Protein AF-A0A562QV12-F1 (afdb_monomer)

Foldseek 3Di:
DQALPDDQFDPPNPDDKDWDADPVVRDTLDITRAFPFPDWDAAPVRQKIWTADLEDVSGNFGIWMAGSNGHTWDTDDCPPPASRDDDPPPDPDPDDDDDWDWDWDDDPQKIWIWTQHPVRDTDIDITGGGD

Nearest PDB structures (foldseek):
  3a0o-assembly1_A  TM=6.982E-01  e=1.592E+00  Agrobacterium fabrum str. C58
  3gyx-assembly6_L  TM=5.792E-01  e=1.208E+00  Megalodesulfovibrio gigas
  3afl-assembly1_A  TM=6.546E-01  e=2.766E+00  Agrobacterium fabrum str. C58
  1w5r-assembly1_B  TM=3.403E-01  e=4.720E-01  Mycolicibacterium smegmatis
  6iei-assembly1_A-2  TM=2.343E-01  e=2.061E-01  Borreliella burgdorferi B31

Organism: NCBI:txid990078

Sequence (131 aa):
MISSSRDPFTADNDYSYLRLRDTTTGTELFRRPVPALTYIWISPDLKYVVGLSHVMLWNPYQLVVFSKSGDRLLERNMVGTPGAKRSVTNWIYWYKEPVPKITIVENGATATLSVEDESGLPREFQFPAAR

pLDDT: mean 82.77, std 15.41, range [42.59, 97.38]

Structure (mmCIF, N/CA/C/O backbone):
data_AF-A0A562QV12-F1
#
_entry.id   AF-A0A562QV12-F1
#
loop_
_atom_site.group_PDB
_atom_site.id
_atom_site.type_symbol
_atom_site.label_atom_id
_atom_site.label_alt_id
_atom_site.label_comp_id
_atom_site.label_asym_id
_atom_site.label_entity_id
_atom_site.label_seq_id
_atom_site.pdbx_PDB_ins_code
_atom_site.Cartn_x
_atom_site.Cartn_y
_atom_site.Cartn_z
_atom_site.occupancy
_atom_site.B_iso_or_equiv
_atom_site.auth_seq_id
_atom_site.auth_comp_id
_atom_site.auth_asym_id
_atom_site.auth_atom_id
_atom_site.pdbx_PDB_model_num
ATOM 1 N N . MET A 1 1 ? 16.067 -16.838 -11.396 1.00 42.59 1 MET A N 1
ATOM 2 C CA . MET A 1 1 ? 16.451 -15.530 -11.974 1.00 42.59 1 MET A CA 1
ATOM 3 C C . MET A 1 1 ? 15.181 -14.688 -12.037 1.00 42.59 1 MET A C 1
ATOM 5 O O . MET A 1 1 ? 14.248 -15.103 -12.710 1.00 42.59 1 MET A O 1
ATOM 9 N N . ILE A 1 2 ? 15.079 -13.607 -11.256 1.00 49.59 2 ILE A N 1
ATOM 10 C CA . ILE A 1 2 ? 13.884 -12.745 -11.242 1.00 49.59 2 ILE A CA 1
ATOM 11 C C . ILE A 1 2 ? 13.996 -11.798 -12.440 1.00 49.59 2 ILE A C 1
ATOM 13 O O . ILE A 1 2 ? 14.913 -10.986 -12.502 1.00 49.59 2 ILE A O 1
ATOM 17 N N . SER A 1 3 ? 13.105 -11.948 -13.420 1.00 52.22 3 SER A N 1
ATOM 18 C CA . SER A 1 3 ? 12.970 -10.985 -14.515 1.00 52.22 3 SER A CA 1
ATOM 19 C C . SER A 1 3 ? 12.276 -9.725 -13.998 1.00 52.22 3 SER A C 1
ATOM 21 O O . SER A 1 3 ? 11.243 -9.830 -13.336 1.00 52.22 3 SER A O 1
ATOM 23 N N . SER A 1 4 ? 12.767 -8.541 -14.371 1.00 55.22 4 SER A N 1
ATOM 24 C CA . SER A 1 4 ? 12.091 -7.257 -14.120 1.00 55.22 4 SER A CA 1
ATOM 25 C C . SER A 1 4 ? 10.735 -7.120 -14.827 1.00 55.22 4 SER A C 1
ATOM 27 O O . SER A 1 4 ? 10.041 -6.133 -14.613 1.00 55.22 4 SER A O 1
ATOM 29 N N . SER A 1 5 ? 10.365 -8.082 -15.682 1.00 60.69 5 SER A N 1
ATOM 30 C CA . SER A 1 5 ? 9.081 -8.139 -16.391 1.00 60.69 5 SER A CA 1
ATOM 31 C C . SER A 1 5 ? 8.025 -9.017 -15.710 1.00 60.69 5 SER A C 1
ATOM 33 O O . SER A 1 5 ? 6.932 -9.167 -16.251 1.00 60.69 5 SER A O 1
ATOM 35 N N . ARG A 1 6 ? 8.342 -9.665 -14.580 1.00 71.88 6 ARG A N 1
ATOM 36 C CA . ARG A 1 6 ? 7.407 -10.571 -13.900 1.00 71.88 6 ARG A CA 1
ATOM 37 C C . ARG A 1 6 ? 6.488 -9.768 -12.982 1.00 71.88 6 ARG A C 1
ATOM 39 O O . ARG A 1 6 ? 6.974 -9.076 -12.092 1.00 71.88 6 ARG A O 1
ATOM 46 N N . ASP A 1 7 ? 5.178 -9.882 -13.188 1.00 85.88 7 ASP A N 1
ATOM 47 C CA . ASP A 1 7 ? 4.178 -9.256 -12.318 1.00 85.88 7 ASP A CA 1
ATOM 48 C C . ASP A 1 7 ? 4.313 -9.810 -10.879 1.00 85.88 7 ASP A C 1
ATOM 50 O O . ASP A 1 7 ? 4.095 -11.011 -10.656 1.00 85.88 7 ASP A O 1
ATOM 54 N N . PRO A 1 8 ? 4.693 -8.963 -9.898 1.00 86.69 8 PRO A N 1
ATOM 55 C CA . PRO A 1 8 ? 4.921 -9.378 -8.520 1.00 86.69 8 PRO A CA 1
ATOM 56 C C . PRO A 1 8 ? 3.620 -9.684 -7.774 1.00 86.69 8 PRO A C 1
ATOM 58 O O . PRO A 1 8 ? 3.672 -10.153 -6.644 1.00 86.69 8 PRO A O 1
ATOM 61 N N . PHE A 1 9 ? 2.454 -9.407 -8.349 1.00 90.19 9 PHE A N 1
ATOM 62 C CA . PHE A 1 9 ? 1.171 -9.596 -7.680 1.00 90.19 9 PHE A CA 1
ATOM 63 C C . PHE A 1 9 ? 0.474 -10.903 -8.067 1.00 90.19 9 PHE A C 1
ATOM 65 O O . PHE A 1 9 ? -0.683 -11.128 -7.708 1.00 90.19 9 PHE A O 1
ATOM 72 N N . THR A 1 10 ? 1.177 -11.776 -8.783 1.00 89.19 10 THR A N 1
ATOM 73 C CA . THR A 1 10 ? 0.684 -13.092 -9.190 1.00 89.19 10 THR A CA 1
ATOM 74 C C . THR A 1 10 ? 0.921 -14.138 -8.106 1.00 89.19 10 THR A C 1
ATOM 76 O O . THR A 1 10 ? 1.849 -14.029 -7.302 1.00 89.19 10 THR A O 1
ATOM 79 N N . ALA A 1 11 ? 0.092 -15.184 -8.098 1.00 85.94 11 ALA A N 1
ATOM 80 C CA . ALA A 1 11 ? 0.244 -16.309 -7.174 1.00 85.94 11 ALA A CA 1
ATOM 81 C C . ALA A 1 11 ? 1.600 -17.026 -7.324 1.00 85.94 11 ALA A C 1
ATOM 83 O O . ALA A 1 11 ? 2.078 -17.623 -6.363 1.00 85.94 11 ALA A O 1
ATOM 84 N N . ASP A 1 12 ? 2.233 -16.909 -8.494 1.00 84.44 12 ASP A N 1
ATOM 85 C CA . ASP A 1 12 ? 3.531 -17.516 -8.789 1.00 84.44 12 ASP A CA 1
ATOM 86 C C . ASP A 1 12 ? 4.725 -16.715 -8.241 1.00 84.44 12 ASP A C 1
ATOM 88 O O . ASP A 1 12 ? 5.871 -17.153 -8.390 1.00 84.44 12 ASP A O 1
ATOM 92 N N . ASN A 1 13 ? 4.504 -15.531 -7.653 1.00 83.88 13 ASN A N 1
ATOM 93 C CA . ASN A 1 13 ? 5.547 -14.827 -6.907 1.00 83.88 13 ASN A CA 1
ATOM 94 C C . ASN A 1 13 ? 5.955 -15.691 -5.714 1.00 83.88 13 ASN A C 1
ATOM 96 O O . ASN A 1 13 ? 5.121 -16.008 -4.877 1.00 83.88 13 ASN A O 1
ATOM 100 N N . ASP A 1 14 ? 7.231 -16.040 -5.629 1.00 83.62 14 ASP A N 1
ATOM 101 C CA . ASP A 1 14 ? 7.829 -16.912 -4.623 1.00 83.62 14 ASP A CA 1
ATOM 102 C C . ASP A 1 14 ? 8.820 -16.185 -3.697 1.00 83.62 14 ASP A C 1
ATOM 104 O O . ASP A 1 14 ? 9.419 -16.810 -2.823 1.00 83.62 14 ASP A O 1
ATOM 108 N N . TYR A 1 15 ? 8.992 -14.869 -3.854 1.00 81.94 15 TYR A N 1
ATOM 109 C CA . TYR A 1 15 ? 10.051 -14.107 -3.189 1.00 81.94 15 TYR A CA 1
ATOM 110 C C . TYR A 1 15 ? 9.557 -13.112 -2.135 1.00 81.94 15 TYR A C 1
ATOM 112 O O . TYR A 1 15 ? 10.339 -12.743 -1.260 1.00 81.94 15 TYR A O 1
ATOM 120 N N . SER A 1 16 ? 8.301 -12.650 -2.177 1.00 88.94 16 SER A N 1
ATOM 121 C CA . SER A 1 16 ? 7.792 -11.707 -1.170 1.00 88.94 16 SER A CA 1
ATOM 122 C C . SER A 1 16 ? 6.267 -11.730 -1.036 1.00 88.94 16 SER A C 1
ATOM 124 O O . SER A 1 16 ? 5.528 -11.795 -2.020 1.00 88.94 16 SER A O 1
ATOM 126 N N . TYR A 1 17 ? 5.786 -11.652 0.210 1.00 92.50 17 TYR A N 1
ATOM 127 C CA . TYR A 1 17 ? 4.361 -11.631 0.542 1.00 92.50 17 TYR A CA 1
ATOM 128 C C . TYR A 1 17 ? 4.074 -10.672 1.693 1.00 92.50 17 TYR A C 1
ATOM 130 O O . TYR A 1 17 ? 4.779 -10.671 2.701 1.00 92.50 17 TYR A O 1
ATOM 138 N N . LEU A 1 18 ? 2.962 -9.950 1.588 1.00 93.81 18 LEU A N 1
ATOM 139 C CA . LEU A 1 18 ? 2.390 -9.166 2.670 1.00 93.81 18 LEU A CA 1
ATOM 140 C C . LEU A 1 18 ? 1.262 -9.966 3.322 1.00 93.81 18 LEU A C 1
ATOM 142 O O . LEU A 1 18 ? 0.356 -10.448 2.636 1.00 93.81 18 LEU A O 1
ATOM 146 N N . ARG A 1 19 ? 1.323 -10.117 4.646 1.00 94.75 19 ARG A N 1
ATOM 147 C CA . ARG A 1 19 ? 0.262 -10.730 5.453 1.00 94.75 19 ARG A CA 1
ATOM 148 C C . ARG A 1 19 ? -0.229 -9.715 6.467 1.00 94.75 19 ARG A C 1
ATOM 150 O O . ARG A 1 19 ? 0.568 -9.226 7.264 1.00 94.75 19 ARG A O 1
ATOM 157 N N . LEU A 1 20 ? -1.525 -9.432 6.444 1.00 94.62 20 LEU A N 1
ATOM 158 C CA . LEU A 1 20 ? -2.176 -8.588 7.435 1.00 94.62 20 LEU A CA 1
ATOM 159 C C . LEU A 1 20 ? -2.989 -9.468 8.377 1.0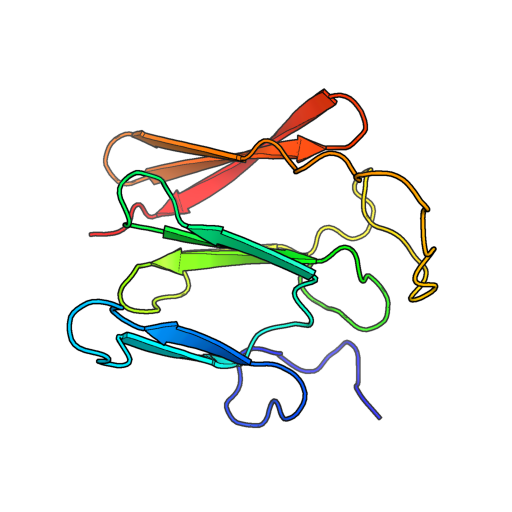0 94.62 20 LEU A C 1
ATOM 161 O O . LEU A 1 20 ? -3.776 -10.305 7.933 1.00 94.62 20 LEU A O 1
ATOM 165 N N . ARG A 1 21 ? -2.794 -9.280 9.681 1.00 94.94 21 ARG A N 1
ATOM 166 C CA . ARG A 1 21 ? -3.495 -10.026 10.725 1.00 94.94 21 ARG A CA 1
ATOM 167 C C . ARG A 1 21 ? -4.123 -9.069 11.714 1.00 94.94 21 ARG A C 1
ATOM 169 O O . ARG A 1 21 ? -3.506 -8.078 12.096 1.00 94.94 21 ARG A O 1
ATOM 176 N N . ASP A 1 22 ? -5.330 -9.401 12.131 1.00 91.50 22 ASP A N 1
ATOM 177 C CA . ASP A 1 22 ? -5.957 -8.800 13.293 1.00 91.50 22 ASP A CA 1
ATOM 178 C C . ASP A 1 22 ? -5.249 -9.330 14.547 1.00 91.50 22 ASP A C 1
ATOM 180 O O . ASP A 1 22 ? -5.177 -10.539 14.768 1.00 91.50 22 ASP A O 1
ATOM 184 N N . THR A 1 23 ? -4.661 -8.440 15.344 1.00 89.12 23 THR A N 1
ATOM 185 C CA . THR A 1 23 ? -3.850 -8.834 16.506 1.00 89.12 23 THR A CA 1
ATOM 186 C C . THR A 1 23 ? -4.689 -9.295 17.691 1.00 89.12 23 THR A C 1
ATOM 188 O O . THR A 1 23 ? -4.185 -10.040 18.526 1.00 89.12 23 THR A O 1
ATOM 191 N N . THR A 1 24 ? -5.955 -8.883 17.770 1.00 92.75 24 THR A N 1
ATOM 192 C CA . THR A 1 24 ? -6.860 -9.262 18.859 1.00 92.75 24 THR A CA 1
ATOM 193 C C . THR A 1 24 ? -7.361 -10.690 18.680 1.00 92.75 24 THR A C 1
ATOM 195 O O . THR A 1 24 ? -7.387 -11.463 19.633 1.00 92.75 24 THR A O 1
ATOM 198 N N . THR A 1 25 ? -7.745 -11.051 17.458 1.00 93.81 25 THR A N 1
ATOM 199 C CA . THR A 1 25 ? -8.319 -12.365 17.132 1.00 93.81 25 THR A CA 1
ATOM 200 C C . THR A 1 25 ? -7.291 -13.344 16.566 1.00 93.81 25 THR A C 1
ATOM 202 O O . THR A 1 25 ? -7.543 -14.545 16.524 1.00 93.81 25 THR A O 1
ATOM 205 N N . GLY A 1 26 ? -6.145 -12.848 16.090 1.00 92.25 26 GLY A N 1
ATOM 206 C CA . GLY A 1 26 ? -5.158 -13.630 15.342 1.00 92.25 26 GLY A CA 1
ATOM 207 C C . GLY A 1 26 ? -5.574 -13.938 13.898 1.00 92.25 26 GLY A C 1
ATOM 208 O O . GLY A 1 26 ? -4.824 -14.601 13.178 1.00 92.25 26 GLY A O 1
ATOM 209 N N . THR A 1 27 ? -6.746 -13.464 13.464 1.00 94.69 27 THR A N 1
ATOM 210 C CA . THR A 1 27 ? -7.310 -13.760 12.143 1.00 94.69 27 THR A CA 1
ATOM 211 C C . THR A 1 27 ? -6.472 -13.120 11.045 1.00 94.69 27 THR A C 1
ATOM 213 O O . THR A 1 27 ? -6.165 -11.928 11.090 1.00 94.69 27 THR A O 1
ATOM 216 N N . GLU A 1 28 ? -6.117 -13.897 10.022 1.00 95.81 28 GLU A N 1
ATOM 217 C CA . GLU A 1 28 ? -5.494 -13.356 8.816 1.00 95.81 28 GLU A CA 1
ATOM 218 C C . GLU A 1 28 ? -6.553 -12.651 7.966 1.00 95.81 28 GLU A C 1
ATOM 220 O O . GLU A 1 28 ? -7.483 -13.285 7.475 1.00 95.81 28 GLU A O 1
ATOM 225 N N . LEU A 1 29 ? -6.418 -11.330 7.826 1.00 94.44 29 LEU A N 1
ATOM 226 C CA . LEU A 1 29 ? -7.324 -10.504 7.029 1.00 94.44 29 LEU A CA 1
ATOM 227 C C . LEU A 1 29 ? -7.042 -10.693 5.540 1.00 94.44 29 LEU A C 1
ATOM 229 O O . LEU A 1 29 ? -7.962 -10.883 4.750 1.00 94.44 29 LEU A O 1
ATOM 233 N N . PHE A 1 30 ? -5.761 -10.686 5.159 1.00 95.06 30 PHE A N 1
ATOM 234 C CA . PHE A 1 30 ? -5.345 -11.089 3.823 1.00 95.06 30 PHE A CA 1
ATOM 235 C C . PHE A 1 30 ? -3.887 -11.543 3.776 1.00 95.06 30 PHE A C 1
ATOM 237 O O . PHE A 1 30 ? -3.043 -11.155 4.590 1.00 95.06 30 PHE A O 1
ATOM 244 N N . ARG A 1 31 ? -3.585 -12.291 2.713 1.00 94.88 31 ARG A N 1
ATOM 245 C CA . ARG A 1 31 ? -2.235 -12.561 2.227 1.00 94.88 31 ARG A CA 1
ATOM 246 C C . ARG A 1 31 ? -2.163 -12.232 0.742 1.00 94.88 31 ARG A C 1
ATOM 248 O O . ARG A 1 31 ? -2.967 -12.732 -0.049 1.00 94.88 31 ARG A O 1
ATOM 255 N N . ARG A 1 32 ? -1.200 -11.393 0.359 1.00 94.00 32 ARG A N 1
ATOM 256 C CA . ARG A 1 32 ? -0.981 -10.991 -1.035 1.00 94.00 32 ARG A CA 1
ATOM 257 C C . ARG A 1 32 ? 0.493 -11.123 -1.422 1.00 94.00 32 ARG A C 1
ATOM 259 O O . ARG A 1 32 ? 1.352 -10.749 -0.623 1.00 94.00 32 ARG A O 1
ATOM 266 N N . PRO A 1 33 ? 0.797 -11.657 -2.614 1.00 94.06 33 PRO A N 1
ATOM 267 C CA . PRO A 1 33 ? 2.123 -11.517 -3.203 1.00 94.06 33 PRO A CA 1
ATOM 268 C C . PRO A 1 33 ? 2.399 -10.033 -3.477 1.00 94.06 33 PRO A C 1
ATOM 270 O O . PRO A 1 33 ? 1.492 -9.290 -3.862 1.00 94.06 33 PRO A O 1
ATOM 273 N N . VAL A 1 34 ? 3.624 -9.584 -3.213 1.00 92.06 34 VAL A N 1
ATOM 274 C CA . VAL A 1 34 ? 4.029 -8.174 -3.338 1.00 92.06 34 VAL A CA 1
ATOM 275 C C . VAL A 1 34 ? 5.459 -8.073 -3.874 1.00 92.06 34 VAL A C 1
ATOM 277 O O . VAL A 1 34 ? 6.216 -9.042 -3.786 1.00 92.06 34 VAL A O 1
ATOM 280 N N . PRO A 1 35 ? 5.876 -6.909 -4.403 1.00 89.75 35 PRO A N 1
ATOM 281 C CA . PRO A 1 35 ? 7.291 -6.625 -4.621 1.00 89.75 35 PRO A CA 1
ATOM 282 C C . PRO A 1 35 ? 8.108 -6.702 -3.316 1.00 89.75 35 PRO A C 1
ATOM 284 O O . PRO A 1 35 ? 7.578 -6.882 -2.216 1.00 89.75 35 PRO A O 1
ATOM 287 N N . ALA A 1 36 ? 9.426 -6.544 -3.423 1.00 87.31 36 ALA A N 1
ATOM 288 C CA . ALA A 1 36 ? 10.318 -6.475 -2.268 1.00 87.31 36 ALA A CA 1
ATOM 289 C C . ALA A 1 36 ? 10.134 -5.145 -1.511 1.00 87.31 36 ALA A C 1
ATOM 291 O O . ALA A 1 36 ? 10.881 -4.192 -1.722 1.00 87.31 36 ALA A O 1
ATOM 292 N N . LEU A 1 37 ? 9.110 -5.059 -0.662 1.00 88.19 37 LEU A N 1
ATOM 293 C CA . LEU A 1 37 ? 8.842 -3.901 0.190 1.00 88.19 37 LEU A CA 1
ATOM 294 C C . LEU A 1 37 ? 9.864 -3.832 1.331 1.00 88.19 37 LEU A C 1
ATOM 296 O O . LEU A 1 37 ? 10.178 -4.843 1.953 1.00 88.19 37 LEU A O 1
ATOM 300 N N . THR A 1 38 ? 10.367 -2.635 1.618 1.00 86.81 38 THR A N 1
ATOM 301 C CA . THR A 1 38 ? 11.334 -2.373 2.698 1.00 86.81 38 THR A CA 1
ATOM 302 C C . THR A 1 38 ? 10.720 -1.602 3.858 1.00 86.81 38 THR A C 1
ATOM 304 O O . THR A 1 38 ? 11.299 -1.556 4.938 1.00 86.81 38 THR A O 1
ATOM 307 N N . TYR A 1 39 ? 9.553 -0.997 3.648 1.00 87.94 39 TYR A N 1
ATOM 308 C CA . TYR A 1 39 ? 8.823 -0.276 4.675 1.00 87.94 39 TYR A CA 1
ATOM 309 C C . TYR A 1 39 ? 7.324 -0.521 4.519 1.00 87.94 39 TYR A C 1
ATOM 311 O O . TYR A 1 39 ? 6.795 -0.529 3.407 1.00 87.94 39 TYR A O 1
ATOM 319 N N . ILE A 1 40 ? 6.648 -0.750 5.642 1.00 92.50 40 ILE A N 1
ATOM 320 C CA . ILE A 1 40 ? 5.209 -1.000 5.701 1.00 92.50 40 ILE A CA 1
ATOM 321 C C . ILE A 1 40 ? 4.620 -0.048 6.731 1.00 92.50 40 ILE A C 1
ATOM 323 O O . ILE A 1 40 ? 5.140 0.081 7.839 1.00 92.50 40 ILE A O 1
ATOM 327 N N . TRP A 1 41 ? 3.513 0.583 6.366 1.00 94.19 41 TRP A N 1
ATOM 328 C CA . TRP A 1 41 ? 2.779 1.497 7.220 1.00 94.19 41 TRP A CA 1
ATOM 329 C C . TRP A 1 41 ? 1.286 1.216 7.137 1.00 94.19 41 TRP A C 1
ATOM 33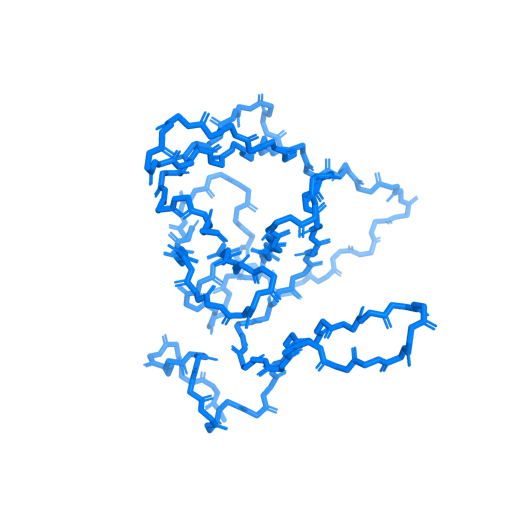1 O O . TRP A 1 41 ? 0.764 0.907 6.068 1.00 94.19 41 TRP A O 1
ATOM 341 N N . ILE A 1 42 ? 0.603 1.313 8.271 1.00 94.50 42 ILE A N 1
ATOM 342 C CA . ILE A 1 42 ? -0.852 1.201 8.358 1.00 94.50 42 ILE A CA 1
ATOM 343 C C . ILE A 1 42 ? -1.379 2.587 8.691 1.00 94.50 42 ILE A C 1
ATOM 345 O O . ILE A 1 42 ? -0.842 3.251 9.582 1.00 94.50 42 ILE A O 1
ATOM 349 N N . SER A 1 43 ? -2.415 3.024 7.981 1.00 94.50 43 SER A N 1
ATOM 350 C CA . SER A 1 43 ? -3.015 4.325 8.245 1.00 94.50 43 SER A CA 1
ATOM 351 C C . SER A 1 43 ? -3.618 4.396 9.653 1.00 94.50 43 SER A C 1
ATOM 353 O O . SER A 1 43 ? -4.099 3.382 10.160 1.00 94.50 43 SER A O 1
ATOM 355 N N . PRO A 1 44 ? -3.627 5.570 10.316 1.00 93.75 44 PRO A N 1
ATOM 356 C CA . PRO A 1 44 ? -4.161 5.700 11.675 1.00 93.75 44 PRO A CA 1
ATOM 357 C C . PRO A 1 44 ? -5.640 5.311 11.801 1.00 93.75 44 PRO A C 1
ATOM 359 O O . PRO A 1 44 ? -6.068 4.850 12.854 1.00 93.75 44 PRO A O 1
ATOM 362 N N . ASP A 1 45 ? -6.410 5.469 10.724 1.00 94.06 45 ASP A N 1
ATOM 363 C CA . ASP A 1 45 ? -7.812 5.047 10.618 1.00 94.06 45 ASP A CA 1
ATOM 364 C C . ASP A 1 45 ? -7.983 3.553 10.274 1.00 94.06 45 ASP A C 1
ATOM 366 O O . ASP A 1 45 ? -9.105 3.069 10.140 1.00 94.06 45 ASP A O 1
ATOM 370 N N . LEU A 1 46 ? -6.874 2.814 10.147 1.00 93.50 46 LEU A N 1
ATOM 371 C CA . LEU A 1 46 ? -6.796 1.378 9.867 1.00 93.50 46 LEU A CA 1
ATOM 372 C C . LEU A 1 46 ? -7.460 0.945 8.550 1.00 93.50 46 LEU A C 1
ATOM 374 O O . LEU A 1 46 ? -7.766 -0.239 8.375 1.00 93.50 46 LEU A O 1
ATOM 378 N N . LYS A 1 47 ? -7.680 1.878 7.619 1.00 95.38 47 LYS A N 1
ATOM 379 C CA . LYS A 1 47 ? -8.286 1.596 6.311 1.00 95.38 47 LYS A CA 1
ATOM 380 C C . LYS A 1 47 ? -7.280 1.117 5.271 1.00 95.38 47 LYS A C 1
ATOM 382 O O . LYS A 1 47 ? -7.646 0.336 4.389 1.00 95.38 47 LYS A O 1
ATOM 387 N N . TYR A 1 48 ? -6.030 1.563 5.380 1.00 96.75 48 TYR A N 1
ATOM 388 C CA . TYR A 1 48 ? -5.018 1.401 4.346 1.00 96.75 48 TYR A CA 1
ATOM 389 C C . TYR A 1 48 ? -3.745 0.751 4.875 1.00 96.75 48 TYR A C 1
ATOM 391 O O . TYR A 1 48 ? -3.300 1.014 5.993 1.00 96.75 48 TYR A O 1
ATOM 399 N N . VAL A 1 49 ? -3.117 -0.046 4.016 1.00 96.88 49 VAL A N 1
ATOM 400 C CA . VAL A 1 49 ? -1.743 -0.519 4.181 1.00 96.88 49 VAL A CA 1
ATOM 401 C C . VAL A 1 49 ? -0.909 0.024 3.031 1.00 96.88 49 VAL A C 1
ATOM 403 O O . VAL A 1 49 ? -1.213 -0.227 1.866 1.00 96.88 49 VAL A O 1
ATOM 406 N N . VAL A 1 50 ? 0.150 0.757 3.357 1.00 95.75 50 VAL A N 1
ATOM 407 C CA . VAL A 1 50 ? 1.090 1.344 2.402 1.00 95.75 50 VAL A CA 1
ATOM 408 C C . VAL A 1 50 ? 2.403 0.577 2.473 1.00 95.75 50 VAL A C 1
ATOM 410 O O . VAL A 1 50 ? 3.016 0.461 3.533 1.00 95.75 50 VAL A O 1
ATOM 413 N N . GLY A 1 51 ? 2.830 0.050 1.333 1.00 93.44 51 GLY A N 1
ATOM 414 C CA . GLY A 1 51 ? 4.135 -0.561 1.142 1.00 93.44 51 GLY A CA 1
ATOM 415 C C . GLY A 1 51 ? 5.043 0.363 0.348 1.00 93.44 51 GLY A C 1
ATOM 416 O O . GLY A 1 51 ? 4.673 0.784 -0.747 1.00 93.44 51 GLY A O 1
ATOM 417 N N . LEU A 1 52 ? 6.241 0.623 0.866 1.00 90.38 52 LEU A N 1
ATOM 418 C CA . LEU A 1 52 ? 7.310 1.322 0.159 1.00 90.38 52 LEU A CA 1
ATOM 419 C C . LEU A 1 52 ? 8.515 0.398 -0.030 1.00 90.38 52 LEU A C 1
ATOM 421 O O . LEU A 1 52 ? 8.799 -0.459 0.810 1.00 90.38 52 LEU A O 1
ATOM 425 N N . SER A 1 53 ? 9.245 0.587 -1.123 1.00 86.62 53 SER A N 1
ATOM 426 C CA . SER A 1 53 ? 10.507 -0.091 -1.394 1.00 86.62 53 SER A CA 1
ATOM 427 C C . SER A 1 53 ? 11.576 0.894 -1.836 1.00 86.62 53 SER A C 1
ATOM 429 O O . SER A 1 53 ? 11.399 1.628 -2.806 1.00 86.62 53 SER A O 1
ATOM 431 N N . HIS A 1 54 ? 12.727 0.846 -1.171 1.00 78.25 54 HIS A N 1
ATOM 432 C CA . HIS A 1 54 ? 13.941 1.522 -1.631 1.00 78.25 54 HIS A CA 1
ATOM 433 C C . HIS A 1 54 ? 14.727 0.692 -2.658 1.00 78.25 54 HIS A C 1
ATOM 435 O O . HIS A 1 54 ? 15.694 1.188 -3.236 1.00 78.25 54 HIS A O 1
ATOM 441 N N . VAL A 1 55 ? 14.319 -0.557 -2.912 1.00 73.12 55 VAL A N 1
ATOM 442 C CA . VAL A 1 55 ? 14.976 -1.447 -3.872 1.00 73.12 55 VAL A CA 1
ATOM 443 C C . VAL A 1 55 ? 14.506 -1.103 -5.282 1.00 73.12 55 VAL A C 1
ATOM 445 O O . VAL A 1 55 ? 13.323 -1.233 -5.604 1.00 73.12 55 VAL A O 1
ATOM 448 N N . MET A 1 56 ? 15.437 -0.688 -6.143 1.00 68.88 56 MET A N 1
ATOM 449 C CA . MET A 1 56 ? 15.170 -0.472 -7.572 1.00 68.88 56 MET A CA 1
ATOM 450 C C . MET A 1 56 ? 15.476 -1.701 -8.437 1.00 68.88 56 MET A C 1
ATOM 452 O O . MET A 1 56 ? 14.782 -1.943 -9.423 1.00 68.88 56 MET A O 1
ATOM 456 N N . LEU A 1 57 ? 16.526 -2.467 -8.111 1.00 68.50 57 LEU A N 1
ATOM 457 C CA . LEU A 1 57 ? 17.001 -3.553 -8.973 1.00 68.50 57 LEU A CA 1
ATOM 458 C C . LEU A 1 57 ? 15.954 -4.669 -9.064 1.00 68.50 57 LEU A C 1
ATOM 460 O O . LEU A 1 57 ? 15.628 -5.298 -8.062 1.00 68.50 57 LEU A O 1
ATOM 464 N N . TRP A 1 58 ? 15.438 -4.891 -10.276 1.00 73.00 58 TRP A N 1
ATOM 465 C CA . TRP A 1 58 ? 14.408 -5.893 -10.591 1.00 73.00 58 TRP A CA 1
ATOM 466 C C . TRP A 1 58 ? 13.129 -5.790 -9.757 1.00 73.00 58 TRP A C 1
ATOM 468 O O . TRP A 1 58 ? 12.345 -6.735 -9.711 1.00 73.00 58 TRP A O 1
ATOM 478 N N . ASN A 1 59 ? 12.894 -4.630 -9.145 1.00 80.38 59 ASN A N 1
ATOM 479 C CA . ASN A 1 59 ? 11.653 -4.340 -8.462 1.00 80.38 59 ASN A CA 1
ATOM 480 C C . ASN A 1 59 ? 10.774 -3.445 -9.354 1.00 80.38 59 ASN A C 1
ATOM 482 O O . ASN A 1 59 ? 11.085 -2.260 -9.522 1.00 80.38 59 ASN A O 1
ATOM 486 N N . PRO A 1 60 ? 9.687 -3.977 -9.937 1.00 84.19 60 PRO A N 1
ATOM 487 C CA . PRO A 1 60 ? 8.857 -3.214 -10.861 1.00 84.19 60 PRO A CA 1
ATOM 488 C C . PRO A 1 60 ? 8.009 -2.133 -10.173 1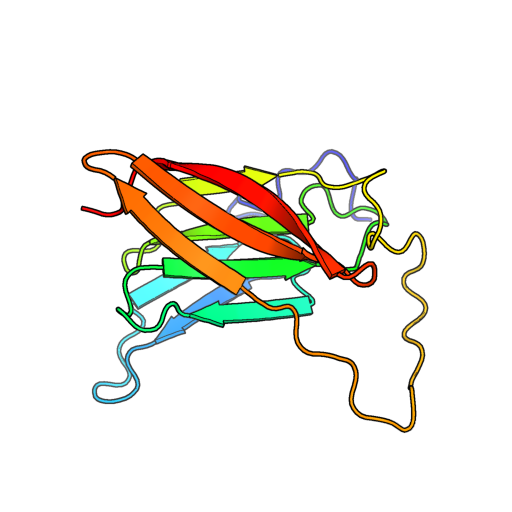.00 84.19 60 PRO A C 1
ATOM 490 O O . PRO A 1 60 ? 7.595 -1.197 -10.858 1.00 84.19 60 PRO A O 1
ATOM 493 N N . TYR A 1 61 ? 7.776 -2.219 -8.854 1.00 89.50 61 TYR A N 1
ATOM 494 C CA . TYR A 1 61 ? 6.958 -1.253 -8.111 1.00 89.50 61 TYR A CA 1
ATOM 495 C C . TYR A 1 61 ? 7.562 -0.918 -6.742 1.00 89.50 61 TYR A C 1
ATOM 497 O O . TYR A 1 61 ? 7.826 -1.796 -5.919 1.00 89.50 61 TYR A O 1
ATOM 505 N N . GLN A 1 62 ? 7.740 0.376 -6.479 1.00 89.12 62 GLN A N 1
ATOM 506 C CA . GLN A 1 62 ? 8.298 0.891 -5.225 1.00 89.12 62 GLN A CA 1
ATOM 507 C C . GLN A 1 62 ? 7.226 1.375 -4.255 1.00 89.12 62 GLN A C 1
ATOM 509 O O . GLN A 1 62 ? 7.518 1.541 -3.079 1.00 89.12 62 GLN A O 1
ATOM 514 N N . LEU A 1 63 ? 5.999 1.576 -4.728 1.00 91.94 63 LEU A N 1
ATOM 515 C CA . LEU A 1 63 ? 4.864 1.967 -3.907 1.00 91.94 63 LEU A CA 1
ATOM 516 C C . LEU A 1 63 ? 3.679 1.069 -4.227 1.00 91.94 63 LEU A C 1
ATOM 518 O O . LEU A 1 63 ? 3.347 0.876 -5.398 1.00 91.94 63 LEU A O 1
ATOM 522 N N . VAL A 1 64 ? 3.032 0.562 -3.181 1.00 95.25 64 VAL A N 1
ATOM 523 C CA . VAL A 1 64 ? 1.768 -0.169 -3.272 1.00 95.25 64 VAL A CA 1
ATOM 524 C C . VAL A 1 64 ? 0.844 0.269 -2.138 1.00 95.25 64 VAL A C 1
ATOM 526 O O . VAL A 1 64 ? 1.301 0.445 -1.010 1.00 95.25 64 VAL A O 1
ATOM 529 N N . VAL A 1 65 ? -0.450 0.424 -2.418 1.00 97.00 65 VAL A N 1
ATOM 530 C CA . VAL A 1 65 ? -1.489 0.686 -1.410 1.00 97.00 65 VAL A CA 1
ATOM 531 C C . VAL A 1 65 ? -2.548 -0.402 -1.486 1.00 97.00 65 VAL A C 1
ATOM 533 O O . VAL A 1 65 ? -3.083 -0.686 -2.561 1.00 97.00 65 VAL A O 1
ATOM 536 N N . PHE A 1 66 ? -2.864 -0.985 -0.335 1.00 97.38 66 PHE A N 1
ATOM 537 C CA . PHE A 1 66 ? -3.955 -1.934 -0.161 1.00 97.38 66 PHE A CA 1
ATOM 538 C C . PHE A 1 66 ? -5.015 -1.378 0.786 1.00 97.38 66 PHE A C 1
ATOM 540 O O . PHE A 1 66 ? -4.694 -0.645 1.721 1.00 97.38 66 PHE A O 1
ATOM 547 N N . SER A 1 67 ? -6.267 -1.774 0.581 1.00 96.88 67 SER A N 1
ATOM 548 C CA . SER A 1 67 ? -7.308 -1.661 1.604 1.00 96.88 67 SER A CA 1
ATOM 549 C C . SER A 1 67 ? -7.089 -2.687 2.726 1.00 96.88 67 SER A C 1
ATOM 551 O O . SER A 1 67 ? -6.357 -3.670 2.570 1.00 96.88 67 SER A O 1
ATOM 553 N N . LYS A 1 68 ? -7.803 -2.529 3.846 1.00 94.69 68 LYS A N 1
ATOM 554 C CA . LYS A 1 68 ? -7.866 -3.535 4.921 1.00 94.69 68 LYS A CA 1
ATOM 555 C C . LYS A 1 68 ? -8.347 -4.917 4.440 1.00 94.69 68 LYS A C 1
ATOM 557 O O . LYS A 1 68 ? -7.906 -5.926 4.986 1.00 94.69 68 LYS A O 1
ATOM 562 N N . SER A 1 69 ? -9.210 -4.976 3.420 1.00 94.75 69 SER A N 1
ATOM 563 C CA . SER A 1 69 ? -9.670 -6.224 2.778 1.00 94.75 69 SER A CA 1
ATOM 564 C C . SER A 1 69 ? -8.622 -6.863 1.856 1.00 94.75 69 SER A C 1
ATOM 566 O O . SER A 1 69 ? -8.790 -8.005 1.429 1.00 94.75 69 SER A O 1
ATOM 568 N N . GLY A 1 70 ? -7.527 -6.160 1.553 1.00 93.56 70 GLY A N 1
ATOM 569 C CA . GLY A 1 70 ? -6.478 -6.638 0.654 1.00 93.56 70 GLY A CA 1
ATOM 570 C C . GLY A 1 70 ? -6.761 -6.379 -0.825 1.00 93.56 70 GLY A C 1
ATOM 571 O O . GLY A 1 70 ? -6.150 -7.037 -1.677 1.00 93.56 70 GLY A O 1
ATOM 572 N N . ASP A 1 71 ? -7.667 -5.446 -1.132 1.00 95.88 71 ASP A N 1
ATOM 573 C CA . ASP A 1 71 ? -7.853 -4.912 -2.480 1.00 95.88 71 ASP A CA 1
ATOM 574 C C . ASP A 1 71 ? -6.687 -3.986 -2.804 1.00 95.88 71 ASP A C 1
ATOM 576 O O . ASP A 1 71 ? -6.308 -3.136 -1.996 1.00 95.88 71 ASP A O 1
ATOM 580 N N . ARG A 1 72 ? -6.090 -4.160 -3.982 1.00 95.75 72 ARG A N 1
ATOM 581 C CA . ARG A 1 72 ? -4.976 -3.326 -4.433 1.00 95.75 72 ARG A CA 1
ATOM 582 C C . ARG A 1 72 ? -5.534 -2.041 -5.036 1.00 95.75 72 ARG A C 1
ATOM 584 O O . ARG A 1 72 ? -6.224 -2.091 -6.050 1.00 95.75 72 ARG A O 1
ATOM 591 N N . LEU A 1 73 ? -5.256 -0.910 -4.39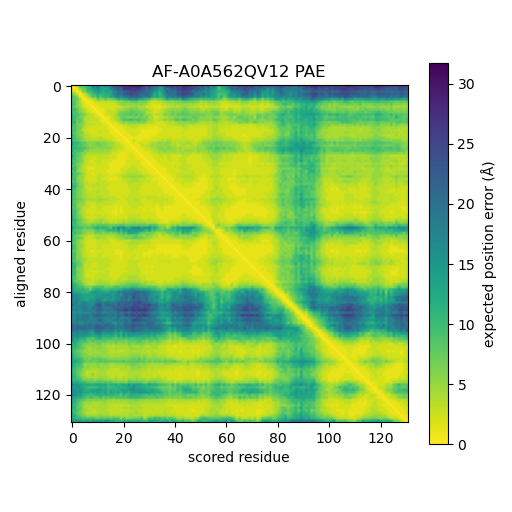5 1.00 96.62 73 LEU A N 1
ATOM 592 C CA . LEU A 1 73 ? -5.808 0.396 -4.767 1.00 96.62 73 LEU A CA 1
ATOM 593 C C . LEU A 1 73 ? -4.829 1.227 -5.604 1.00 96.62 73 LEU A C 1
ATOM 595 O O . LEU A 1 73 ? -5.249 2.061 -6.405 1.00 96.62 73 LEU A O 1
ATOM 599 N N . LEU A 1 74 ? -3.525 1.011 -5.413 1.00 95.88 74 LEU A N 1
ATOM 600 C CA . LEU A 1 74 ? -2.468 1.731 -6.114 1.00 95.88 74 LEU A CA 1
ATOM 601 C C . LEU A 1 74 ? -1.210 0.869 -6.227 1.00 95.88 74 LEU A C 1
ATOM 603 O O . LEU A 1 74 ? -0.785 0.269 -5.243 1.00 95.88 74 LEU A O 1
ATOM 607 N N . GLU A 1 75 ? -0.543 0.937 -7.376 1.00 93.69 75 GLU A N 1
ATOM 608 C CA . GLU A 1 75 ? 0.856 0.551 -7.537 1.00 93.69 75 GLU A CA 1
ATOM 609 C C . GLU A 1 75 ? 1.594 1.583 -8.392 1.00 93.69 75 GLU A C 1
ATOM 611 O O . GLU A 1 75 ? 1.068 2.076 -9.397 1.00 93.69 75 GLU A O 1
ATOM 616 N N . ARG A 1 76 ? 2.819 1.944 -8.005 1.00 90.50 76 ARG A N 1
ATOM 617 C CA . ARG A 1 76 ? 3.645 2.881 -8.770 1.00 90.50 76 ARG A CA 1
ATOM 618 C C . ARG A 1 76 ? 5.085 2.409 -8.850 1.00 90.50 76 ARG A C 1
ATOM 620 O O . ARG A 1 76 ? 5.719 2.062 -7.853 1.00 90.50 76 ARG A O 1
ATOM 627 N N . ASN A 1 77 ? 5.592 2.423 -10.077 1.00 86.81 77 ASN A N 1
ATOM 628 C CA . ASN A 1 77 ? 7.016 2.413 -10.329 1.00 86.81 77 ASN A CA 1
ATOM 629 C C . ASN A 1 77 ? 7.537 3.823 -10.025 1.00 86.81 77 ASN A C 1
ATOM 631 O O . ASN A 1 77 ? 7.048 4.797 -10.595 1.00 86.81 77 ASN A O 1
ATOM 635 N N . MET A 1 78 ? 8.479 3.923 -9.092 1.00 78.50 78 MET A N 1
ATOM 636 C CA . MET A 1 78 ? 9.090 5.193 -8.690 1.00 78.50 78 MET A CA 1
ATOM 637 C C . MET A 1 78 ? 10.557 5.264 -9.141 1.00 78.50 78 MET A C 1
ATOM 639 O O . MET A 1 78 ? 11.358 6.034 -8.617 1.00 78.50 78 MET A O 1
ATOM 643 N N . VAL A 1 79 ? 10.954 4.448 -10.122 1.00 71.06 79 VAL A N 1
ATOM 644 C CA . VAL A 1 79 ? 12.300 4.500 -10.697 1.00 71.06 79 VAL A CA 1
ATOM 645 C C . VAL A 1 79 ? 12.519 5.863 -11.349 1.00 71.06 79 VAL A C 1
ATOM 647 O O . VAL A 1 79 ? 11.762 6.282 -12.217 1.00 71.06 79 VAL A O 1
ATOM 650 N N . GLY A 1 80 ? 13.579 6.557 -10.931 1.00 63.25 80 GLY A N 1
ATOM 651 C CA . GLY A 1 80 ? 13.902 7.899 -11.419 1.00 63.25 80 GLY A CA 1
ATOM 652 C C . GLY A 1 80 ? 13.314 9.034 -10.579 1.00 63.25 80 GLY A C 1
ATOM 653 O O . GLY A 1 80 ? 13.654 10.188 -10.829 1.00 63.25 80 GLY A O 1
ATOM 654 N N . THR A 1 81 ? 12.508 8.742 -9.551 1.00 63.50 81 THR A N 1
ATOM 655 C CA . THR A 1 81 ? 12.175 9.749 -8.538 1.00 63.50 81 THR A CA 1
ATOM 656 C C . THR A 1 81 ? 13.306 9.864 -7.508 1.00 63.50 81 THR A C 1
ATOM 658 O O . THR A 1 81 ? 13.847 8.832 -7.094 1.00 63.50 81 THR A O 1
ATOM 661 N N . PRO A 1 82 ? 13.656 11.080 -7.049 1.00 58.06 82 PRO A N 1
ATOM 662 C CA . PRO A 1 82 ? 14.477 11.279 -5.854 1.00 58.06 82 PRO A CA 1
ATOM 663 C C . PRO A 1 82 ? 14.052 10.349 -4.702 1.00 58.06 82 PRO A C 1
ATOM 665 O O . PRO A 1 82 ? 12.859 10.177 -4.460 1.00 58.06 82 PRO A O 1
ATOM 668 N N . GLY A 1 83 ? 15.022 9.699 -4.049 1.00 58.09 83 GLY A N 1
ATOM 669 C CA . GLY A 1 83 ? 14.801 8.704 -2.985 1.00 58.09 83 GLY A CA 1
ATOM 670 C C . GLY A 1 83 ? 14.832 7.232 -3.432 1.00 58.09 83 GLY A C 1
ATOM 671 O O . GLY A 1 83 ? 15.068 6.349 -2.609 1.00 58.09 83 GLY A O 1
ATOM 672 N N . ALA A 1 84 ? 14.683 6.932 -4.727 1.00 55.62 84 ALA A N 1
ATOM 673 C CA . ALA A 1 84 ? 14.853 5.569 -5.234 1.00 55.62 84 ALA A CA 1
ATOM 674 C C . ALA A 1 84 ? 16.354 5.223 -5.346 1.00 55.62 84 ALA A C 1
ATOM 676 O O . ALA A 1 84 ? 17.101 5.886 -6.074 1.00 55.62 84 ALA A O 1
ATOM 677 N N . LYS A 1 85 ? 16.822 4.189 -4.627 1.00 57.03 85 LYS A N 1
ATOM 678 C CA . LYS A 1 85 ? 18.247 3.811 -4.572 1.00 57.03 85 LYS A CA 1
ATOM 679 C C . LYS A 1 85 ? 18.553 2.690 -5.572 1.00 57.03 85 LYS A C 1
ATOM 681 O O . LYS A 1 85 ? 17.985 1.602 -5.523 1.00 57.03 85 LYS A O 1
ATOM 686 N N . ARG A 1 86 ? 19.493 2.947 -6.497 1.00 52.03 86 ARG A N 1
ATOM 687 C CA . ARG A 1 86 ? 19.870 2.007 -7.580 1.00 52.03 86 ARG A CA 1
ATOM 688 C C . ARG A 1 86 ? 20.516 0.712 -7.084 1.00 52.03 86 ARG A C 1
ATOM 690 O O . ARG A 1 86 ? 20.625 -0.231 -7.862 1.00 52.03 86 ARG A O 1
ATOM 697 N N . SER A 1 87 ? 20.959 0.668 -5.830 1.00 51.44 87 SER A N 1
ATOM 698 C CA . SER A 1 87 ? 21.703 -0.463 -5.288 1.00 51.44 87 SER A CA 1
ATOM 699 C C . SER A 1 87 ? 20.908 -1.232 -4.238 1.00 51.44 87 SER A C 1
ATOM 701 O O . SER A 1 87 ? 20.243 -0.641 -3.396 1.00 51.44 87 SER A O 1
ATOM 703 N N . VAL A 1 88 ? 21.072 -2.555 -4.256 1.00 52.59 88 VAL A N 1
ATOM 704 C CA . VAL A 1 88 ? 20.725 -3.480 -3.161 1.00 52.59 88 VAL A CA 1
ATOM 705 C C . VAL A 1 88 ? 21.766 -3.459 -2.033 1.00 52.59 88 VAL A C 1
ATOM 707 O O . VAL A 1 88 ? 21.705 -4.275 -1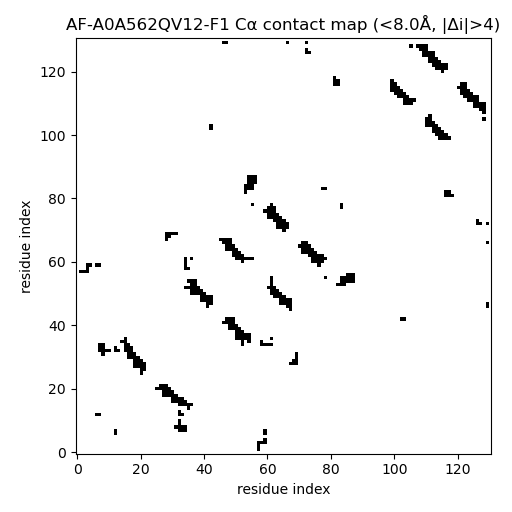.117 1.00 52.59 88 VAL A O 1
ATOM 710 N N . THR A 1 89 ? 22.754 -2.557 -2.099 1.00 49.81 89 THR A N 1
ATOM 711 C CA . THR A 1 89 ? 23.688 -2.312 -0.998 1.00 49.81 89 THR A CA 1
ATOM 712 C C . THR A 1 89 ? 22.897 -1.806 0.203 1.00 49.81 89 THR A C 1
ATOM 714 O O . THR A 1 89 ? 22.557 -0.626 0.286 1.00 49.81 89 THR A O 1
ATOM 717 N N . ASN A 1 90 ? 22.617 -2.715 1.133 1.00 44.69 90 ASN A N 1
ATOM 718 C CA . ASN A 1 90 ? 22.165 -2.368 2.469 1.00 44.69 90 ASN A CA 1
ATOM 719 C C . ASN A 1 90 ? 23.320 -1.651 3.165 1.00 44.69 90 ASN A C 1
ATOM 721 O O . ASN A 1 90 ? 24.292 -2.275 3.589 1.00 44.69 90 ASN A O 1
ATOM 725 N N . TRP A 1 91 ? 23.237 -0.332 3.243 1.00 52.53 91 TRP A N 1
ATOM 726 C CA . TRP A 1 91 ? 24.107 0.432 4.116 1.00 52.53 91 TRP A CA 1
ATOM 727 C C . TRP A 1 91 ? 23.607 0.218 5.540 1.00 52.53 91 TRP A C 1
ATOM 729 O O . TRP A 1 91 ? 22.493 0.608 5.880 1.00 52.53 91 TRP A O 1
ATOM 739 N N . ILE A 1 92 ? 24.410 -0.443 6.373 1.00 50.00 92 ILE A N 1
ATOM 740 C CA . ILE A 1 92 ? 24.120 -0.509 7.804 1.00 50.00 92 ILE A CA 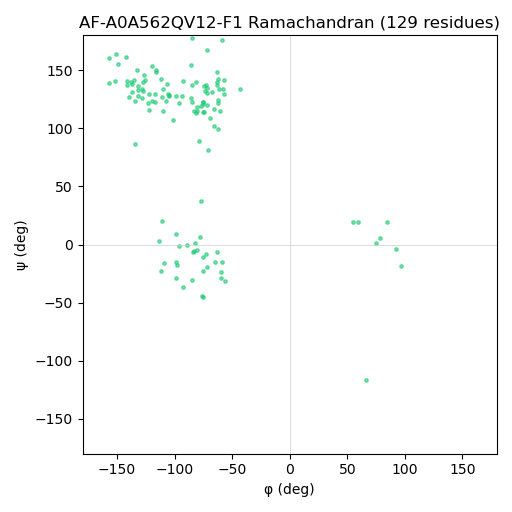1
ATOM 741 C C . ILE A 1 92 ? 24.562 0.825 8.390 1.00 50.00 92 ILE A C 1
ATOM 743 O O . ILE A 1 92 ? 25.713 1.011 8.783 1.00 50.00 92 ILE A O 1
ATOM 747 N N . TYR A 1 93 ? 23.645 1.780 8.395 1.00 50.81 93 TYR A N 1
ATOM 748 C CA . TYR A 1 93 ? 23.850 3.033 9.087 1.00 50.81 93 TYR A CA 1
ATOM 749 C C . TYR A 1 93 ? 23.681 2.797 10.587 1.00 50.81 93 TYR A C 1
ATOM 751 O O . TYR A 1 93 ? 22.637 2.345 11.050 1.00 50.81 93 TYR A O 1
ATOM 759 N N . TRP A 1 94 ? 24.713 3.114 11.369 1.00 48.25 94 TRP A N 1
ATOM 760 C CA . TRP A 1 94 ? 24.684 3.043 12.836 1.00 48.25 94 TRP A CA 1
ATOM 761 C C . TRP A 1 94 ? 23.911 4.233 13.451 1.00 48.25 94 TRP A C 1
ATOM 763 O O . TRP A 1 94 ? 24.306 4.797 14.468 1.00 48.25 94 TRP A O 1
ATOM 773 N N . TYR A 1 95 ? 22.829 4.662 12.793 1.00 52.38 95 TYR A N 1
ATOM 774 C CA . TYR A 1 95 ? 21.925 5.734 13.201 1.00 52.38 95 TYR A CA 1
ATOM 775 C C . TYR A 1 95 ? 20.503 5.444 12.699 1.00 52.38 95 TYR A C 1
ATOM 777 O O . TYR A 1 95 ? 20.303 4.713 11.732 1.00 52.38 95 TYR A O 1
ATOM 785 N N . LYS A 1 96 ? 19.497 6.011 13.373 1.00 57.91 96 LYS A N 1
ATOM 786 C CA . LYS A 1 96 ? 18.083 5.839 13.017 1.00 57.91 96 LYS A CA 1
ATOM 787 C C . LYS A 1 96 ? 17.803 6.561 11.697 1.00 57.91 96 LYS A C 1
ATOM 789 O O . LYS A 1 96 ? 17.808 7.791 11.676 1.00 57.91 96 LYS A O 1
ATOM 794 N N . GLU A 1 97 ? 17.580 5.818 10.613 1.00 61.69 97 GLU A N 1
ATOM 795 C CA . GLU A 1 97 ? 17.116 6.420 9.360 1.00 61.69 97 GLU A CA 1
ATOM 796 C C . GLU A 1 97 ? 15.797 7.181 9.602 1.00 61.69 97 GLU A C 1
ATOM 798 O O . GLU A 1 97 ? 14.958 6.727 10.395 1.00 61.69 97 GLU A O 1
ATOM 803 N N . PRO A 1 98 ? 15.601 8.347 8.960 1.00 67.38 98 PRO A N 1
ATOM 804 C CA . PRO A 1 98 ? 14.333 9.054 9.017 1.00 67.38 98 PRO A CA 1
ATOM 805 C C . PRO A 1 98 ? 13.202 8.150 8.522 1.00 67.38 98 PRO A C 1
ATOM 807 O O . PRO A 1 98 ? 13.282 7.555 7.450 1.00 67.38 98 PRO A O 1
ATOM 810 N N . VAL A 1 99 ? 12.136 8.050 9.311 1.00 74.38 99 VAL A N 1
ATOM 811 C CA . VAL A 1 99 ? 10.912 7.366 8.888 1.00 74.38 99 VAL A CA 1
ATOM 812 C C . VAL A 1 99 ? 10.225 8.254 7.845 1.00 74.38 99 VAL A C 1
ATOM 814 O O . VAL A 1 99 ? 10.061 9.447 8.127 1.00 74.38 99 VAL A O 1
ATOM 817 N N . PRO A 1 100 ? 9.818 7.727 6.674 1.00 77.56 100 PRO A N 1
ATOM 818 C CA . PRO A 1 100 ? 9.105 8.532 5.689 1.00 77.56 100 PRO A CA 1
ATOM 819 C C . PRO A 1 100 ? 7.834 9.100 6.321 1.00 77.56 100 PRO A C 1
ATOM 821 O O . PRO A 1 100 ? 7.091 8.380 6.996 1.00 77.56 100 PRO A O 1
ATOM 824 N N . LYS A 1 101 ? 7.578 10.397 6.123 1.00 87.81 101 LYS A N 1
ATOM 825 C CA . LYS A 1 101 ? 6.323 10.993 6.587 1.00 87.81 101 LYS A CA 1
ATOM 826 C C . LYS A 1 101 ? 5.244 10.659 5.572 1.00 87.81 101 LYS A C 1
ATOM 828 O O . LYS A 1 101 ? 5.327 11.070 4.418 1.00 87.81 101 LY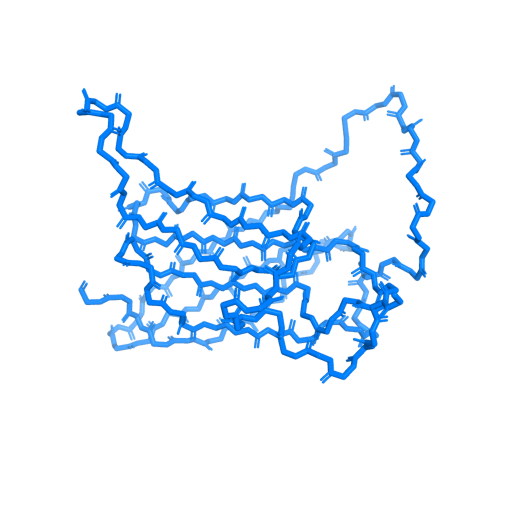S A O 1
ATOM 833 N N . ILE A 1 102 ? 4.266 9.876 6.010 1.00 91.06 102 ILE A N 1
ATOM 834 C CA . ILE A 1 102 ? 3.173 9.395 5.172 1.00 91.06 102 ILE A CA 1
ATOM 835 C C . ILE A 1 102 ? 1.863 9.945 5.722 1.00 91.06 102 ILE A C 1
ATOM 837 O O . ILE A 1 102 ? 1.581 9.808 6.914 1.00 91.06 102 ILE A O 1
ATOM 841 N N . THR A 1 103 ? 1.053 10.543 4.854 1.00 94.06 103 THR A N 1
ATOM 842 C CA . THR A 1 103 ? -0.314 10.961 5.175 1.00 94.06 103 THR A CA 1
ATOM 843 C C . THR A 1 103 ? -1.271 10.516 4.079 1.00 94.06 103 THR A C 1
ATOM 845 O O . THR A 1 103 ? -0.891 10.377 2.918 1.00 94.06 103 THR A O 1
ATOM 848 N N . ILE A 1 104 ? -2.523 10.258 4.450 1.00 94.88 104 ILE A N 1
ATOM 849 C CA . ILE A 1 104 ? -3.606 9.992 3.504 1.00 94.88 104 ILE A CA 1
ATOM 850 C C . ILE A 1 104 ? -4.754 10.932 3.847 1.00 94.88 104 ILE A C 1
ATOM 852 O O . ILE A 1 104 ? -5.128 11.048 5.014 1.00 94.88 104 ILE A O 1
ATOM 856 N N . VAL A 1 105 ? -5.299 11.598 2.832 1.00 95.75 105 VAL A N 1
ATOM 857 C CA . VAL A 1 105 ? -6.487 12.449 2.954 1.00 95.75 105 VAL A CA 1
ATOM 858 C C . VAL A 1 105 ? -7.547 11.950 1.982 1.00 95.75 105 VAL A C 1
ATOM 860 O O . VAL A 1 105 ? -7.307 11.889 0.778 1.00 95.75 105 VAL A O 1
ATOM 863 N N . GLU A 1 106 ? -8.717 11.589 2.501 1.00 94.88 106 GLU A N 1
ATOM 864 C CA . GLU A 1 106 ? -9.883 11.220 1.693 1.00 94.88 106 GLU A CA 1
ATOM 865 C C . GLU A 1 106 ? -10.676 12.470 1.287 1.00 94.88 106 GLU A C 1
ATOM 867 O O . GLU A 1 106 ? -10.911 13.367 2.097 1.00 94.88 106 GLU A O 1
ATOM 872 N N . ASN A 1 107 ? -11.119 12.515 0.032 1.00 92.62 107 ASN A N 1
ATOM 873 C CA . ASN A 1 107 ? -12.025 13.523 -0.504 1.00 92.62 107 ASN A CA 1
ATOM 874 C C . ASN A 1 107 ? -13.117 12.838 -1.339 1.00 92.62 107 ASN A C 1
ATOM 876 O O . ASN A 1 107 ? -13.000 12.646 -2.552 1.00 92.62 107 ASN A O 1
ATOM 880 N N . GLY A 1 108 ? -14.187 12.420 -0.662 1.00 91.62 108 GLY A N 1
ATOM 881 C CA . GLY A 1 108 ? -15.283 11.684 -1.284 1.00 91.62 108 GLY A CA 1
ATOM 882 C C . GLY A 1 108 ? -14.833 10.306 -1.774 1.00 91.62 108 GLY A C 1
ATOM 883 O O . GLY 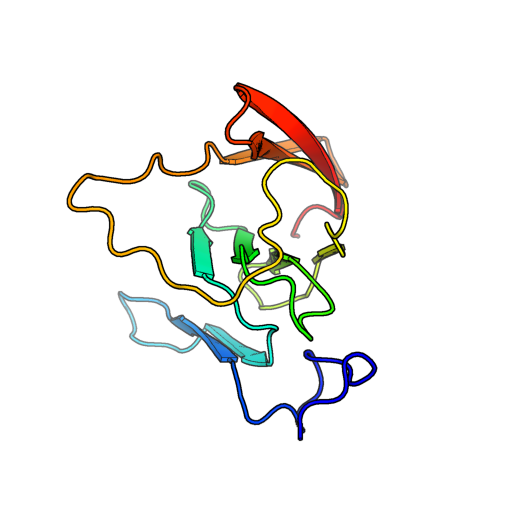A 1 108 ? -14.468 9.450 -0.977 1.00 91.62 108 GLY A O 1
ATOM 884 N N . ALA A 1 109 ? -14.890 10.082 -3.087 1.00 94.06 109 ALA A N 1
ATOM 885 C CA . ALA A 1 109 ? -14.560 8.790 -3.696 1.00 94.06 109 ALA A CA 1
ATOM 886 C C . ALA A 1 109 ? -13.054 8.576 -3.937 1.00 94.06 109 ALA A C 1
ATOM 888 O O . ALA A 1 109 ? -12.651 7.493 -4.368 1.00 94.06 109 ALA A O 1
ATOM 889 N N . THR A 1 110 ? -12.220 9.589 -3.699 1.00 95.19 110 THR A N 1
ATOM 890 C CA . THR A 1 110 ? -10.773 9.519 -3.916 1.00 95.19 110 THR A CA 1
ATOM 891 C C . THR A 1 110 ? -10.008 9.758 -2.623 1.00 95.19 110 THR A C 1
ATOM 893 O O . THR A 1 110 ? -10.481 10.424 -1.706 1.00 95.19 110 THR A O 1
ATOM 896 N N . ALA A 1 111 ? -8.806 9.202 -2.555 1.00 95.94 111 ALA A N 1
ATOM 897 C CA . ALA A 1 111 ? -7.849 9.423 -1.490 1.00 95.94 111 ALA A CA 1
ATOM 898 C C . ALA A 1 111 ? -6.522 9.889 -2.096 1.00 95.94 111 ALA A C 1
ATOM 900 O O . ALA A 1 111 ? -6.107 9.408 -3.154 1.00 95.94 111 ALA A O 1
ATOM 901 N N . THR A 1 112 ? -5.862 10.826 -1.423 1.00 96.69 112 THR A N 1
ATOM 902 C CA . THR A 1 112 ? -4.532 11.321 -1.782 1.00 96.69 112 THR A CA 1
ATOM 903 C C . THR A 1 112 ? -3.536 10.840 -0.740 1.00 96.69 112 THR A C 1
ATOM 905 O O . THR A 1 112 ? -3.617 11.231 0.422 1.00 96.69 112 THR A O 1
ATOM 908 N N . LEU A 1 113 ? -2.595 9.997 -1.159 1.00 95.38 113 LEU A N 1
ATOM 909 C CA . LEU A 1 113 ? -1.423 9.600 -0.385 1.00 95.38 113 LEU A CA 1
ATOM 910 C C . LEU A 1 113 ? -0.326 10.635 -0.609 1.00 95.38 113 LEU A C 1
ATOM 912 O O . LEU A 1 113 ? 0.053 10.859 -1.754 1.00 95.38 113 LEU A O 1
ATOM 916 N N . SER A 1 114 ? 0.220 11.194 0.464 1.00 92.88 114 SER A N 1
ATOM 917 C CA . SER A 1 114 ? 1.414 12.031 0.438 1.00 92.88 114 SER A CA 1
ATOM 918 C C . SER A 1 114 ? 2.567 11.304 1.123 1.00 92.88 114 SER A C 1
ATOM 920 O O . SER A 1 114 ? 2.416 10.818 2.245 1.00 92.88 114 SER A O 1
ATOM 922 N N . VAL A 1 115 ? 3.706 11.196 0.439 1.00 88.56 115 VAL A N 1
ATOM 923 C CA . VAL A 1 115 ? 4.946 10.613 0.971 1.00 88.56 115 VAL A CA 1
ATOM 924 C C . VAL A 1 115 ? 6.048 11.659 0.870 1.00 88.56 115 VAL A C 1
ATOM 926 O O . VAL A 1 115 ? 6.414 12.062 -0.233 1.00 88.56 115 VAL A O 1
ATOM 929 N N . GLU A 1 116 ? 6.568 12.105 2.010 1.00 84.25 116 GLU A N 1
ATOM 930 C CA . GLU A 1 116 ? 7.729 12.997 2.074 1.00 84.25 116 GLU A CA 1
ATOM 931 C C . GLU A 1 116 ? 9.005 12.199 1.779 1.00 84.25 116 GLU A C 1
ATOM 933 O O . GLU A 1 116 ? 9.283 11.201 2.452 1.00 84.25 116 GLU A O 1
ATOM 938 N N . ASP A 1 117 ? 9.762 12.614 0.761 1.00 69.12 117 ASP A N 1
ATOM 939 C CA . ASP A 1 117 ? 11.052 11.999 0.440 1.00 69.12 117 ASP A CA 1
ATOM 940 C C . ASP A 1 117 ? 12.209 12.595 1.272 1.00 69.12 117 ASP A C 1
ATOM 942 O O . ASP A 1 117 ? 12.024 13.512 2.073 1.00 69.12 117 ASP A O 1
ATOM 946 N N . GLU A 1 118 ? 13.429 12.071 1.096 1.00 66.25 118 GLU A N 1
ATOM 947 C CA . GLU A 1 118 ? 14.630 12.536 1.817 1.00 66.25 118 GLU A CA 1
ATOM 948 C C . GLU A 1 118 ? 14.943 14.035 1.584 1.00 66.25 118 GLU A C 1
ATOM 950 O O . GLU A 1 118 ? 15.716 14.618 2.342 1.00 66.25 118 GLU A O 1
ATOM 955 N N . SER A 1 119 ? 14.346 14.676 0.566 1.00 66.88 119 SER A N 1
ATOM 956 C CA . SER A 1 119 ? 14.484 16.117 0.301 1.00 66.88 119 SER A CA 1
ATOM 957 C C . SER A 1 119 ? 13.443 16.986 1.016 1.00 66.88 119 SER A C 1
ATOM 959 O O . SER A 1 119 ? 13.480 18.210 0.895 1.00 66.88 119 SER A O 1
ATOM 961 N N . GLY A 1 120 ? 12.526 16.376 1.775 1.00 71.62 120 GLY A N 1
ATOM 962 C CA . GLY A 1 120 ? 11.468 17.078 2.503 1.00 71.62 120 GLY A CA 1
ATOM 963 C C . GLY A 1 120 ? 10.288 17.505 1.626 1.00 71.62 120 GLY A C 1
ATOM 964 O O . GLY A 1 120 ? 9.395 18.204 2.104 1.00 71.62 120 GLY A O 1
ATOM 965 N N . LEU A 1 121 ? 10.267 17.107 0.348 1.00 77.62 121 LEU A N 1
ATOM 966 C CA . LEU A 1 121 ? 9.178 17.423 -0.570 1.00 77.62 121 LEU A CA 1
ATOM 967 C C . LEU A 1 121 ? 8.142 16.289 -0.587 1.00 77.62 121 LEU A C 1
ATOM 969 O O . LEU A 1 121 ? 8.504 15.130 -0.817 1.00 77.62 121 LEU A O 1
ATOM 973 N N . PRO A 1 122 ? 6.849 16.595 -0.376 1.00 84.50 122 PRO A N 1
ATOM 974 C CA . PRO A 1 122 ? 5.792 15.601 -0.479 1.00 84.50 122 PRO A CA 1
ATOM 975 C C . PRO A 1 122 ? 5.546 15.203 -1.937 1.00 84.50 122 PRO A C 1
ATOM 977 O O . PRO A 1 122 ? 5.422 16.050 -2.824 1.00 84.50 122 PRO A O 1
ATOM 980 N N . ARG A 1 123 ? 5.424 13.897 -2.180 1.00 85.62 123 ARG A N 1
ATOM 981 C CA . ARG A 1 123 ? 4.915 13.331 -3.435 1.00 85.62 123 ARG A CA 1
ATOM 982 C C . ARG A 1 123 ? 3.510 12.815 -3.228 1.00 85.62 123 ARG A C 1
ATOM 984 O O . ARG A 1 123 ? 3.281 12.011 -2.328 1.00 85.62 123 ARG A O 1
ATOM 991 N N . GLU A 1 124 ? 2.608 13.234 -4.103 1.00 92.38 124 GLU A N 1
ATOM 992 C CA . GLU A 1 124 ? 1.193 12.912 -3.992 1.00 92.38 124 GLU A CA 1
ATOM 993 C C . GLU A 1 124 ? 0.752 11.872 -5.020 1.00 92.38 124 GLU A C 1
ATOM 995 O O . GLU A 1 124 ? 1.109 11.928 -6.199 1.00 92.38 124 GLU A O 1
ATOM 1000 N N . PHE A 1 125 ? -0.066 10.928 -4.566 1.00 93.31 125 PHE A N 1
ATOM 1001 C CA . PHE A 1 125 ? -0.643 9.882 -5.392 1.00 93.31 125 PHE A CA 1
ATOM 1002 C C . PHE A 1 125 ? -2.126 9.750 -5.087 1.00 93.31 125 PHE A C 1
ATOM 1004 O O . PHE A 1 125 ? -2.516 9.500 -3.949 1.00 93.31 125 PHE A O 1
ATOM 1011 N N . GLN A 1 126 ? -2.951 9.881 -6.120 1.00 96.00 126 GLN A N 1
ATOM 1012 C CA . GLN A 1 126 ? -4.390 9.689 -6.003 1.00 96.00 126 GLN A CA 1
ATOM 1013 C C . GLN A 1 126 ? -4.779 8.247 -6.320 1.00 96.00 126 GLN A C 1
ATOM 1015 O O . GLN A 1 126 ? -4.245 7.632 -7.248 1.00 96.00 126 GLN A O 1
ATOM 1020 N N . PHE A 1 127 ? -5.731 7.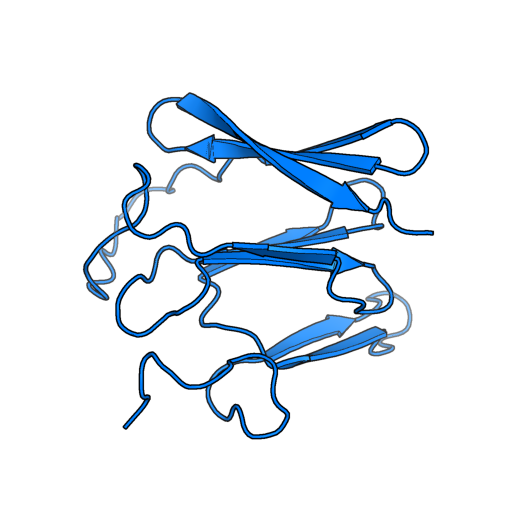727 -5.555 1.00 95.81 127 PHE A N 1
ATOM 1021 C CA . PHE A 1 127 ? -6.306 6.398 -5.727 1.00 95.81 127 PHE A CA 1
ATOM 1022 C C . PHE A 1 127 ? -7.764 6.381 -5.235 1.00 95.81 127 PHE A C 1
ATOM 1024 O O . PHE A 1 127 ? -8.190 7.317 -4.553 1.00 95.81 127 PHE A O 1
ATOM 1031 N N . PRO A 1 128 ? -8.569 5.369 -5.602 1.00 95.94 128 PRO A N 1
ATOM 1032 C CA . PRO A 1 128 ? -9.928 5.236 -5.083 1.00 95.94 128 PRO A CA 1
ATOM 1033 C C . PRO A 1 128 ? -9.916 5.063 -3.560 1.00 95.94 128 PRO A C 1
ATOM 1035 O O . PRO A 1 128 ? -9.145 4.254 -3.043 1.00 95.94 128 PRO A O 1
ATOM 1038 N N . ALA A 1 129 ? -10.775 5.793 -2.849 1.00 93.75 129 ALA A N 1
ATOM 1039 C CA . ALA A 1 129 ? -10.926 5.610 -1.409 1.00 93.75 129 ALA A CA 1
ATOM 1040 C C . ALA A 1 129 ? -11.433 4.188 -1.102 1.00 93.75 129 ALA A C 1
ATOM 1042 O O . ALA A 1 129 ? -12.254 3.633 -1.843 1.00 93.75 129 ALA A O 1
ATOM 1043 N N . ALA A 1 130 ? -10.936 3.595 -0.015 1.00 89.62 130 ALA A N 1
ATOM 1044 C CA . ALA A 1 130 ? -11.457 2.329 0.480 1.00 89.62 130 ALA A CA 1
ATOM 1045 C C . ALA A 1 130 ? -12.921 2.514 0.909 1.00 89.62 130 ALA A C 1
ATOM 1047 O O . ALA A 1 130 ? -13.273 3.526 1.518 1.00 89.62 130 ALA A O 1
ATOM 1048 N N . ARG A 1 131 ? -13.762 1.541 0.552 1.00 79.06 131 ARG A N 1
ATOM 1049 C CA . ARG A 1 131 ? -15.176 1.505 0.944 1.00 79.06 131 ARG A CA 1
ATOM 1050 C C . ARG A 1 131 ? -15.349 1.017 2.374 1.00 79.06 131 ARG A C 1
ATOM 1052 O O . ARG A 1 131 ? -14.539 0.164 2.800 1.00 79.06 131 ARG A O 1
#

Solvent-accessible surface area (backbone atoms only — not comparable to full-atom values): 7874 Å² total; per-residue (Å²): 133,85,57,59,82,60,70,37,69,36,90,82,43,86,84,33,70,49,73,46,60,43,81,90,79,65,46,71,57,34,74,42,40,34,50,72,61,74,44,77,48,68,44,95,84,61,50,38,38,40,34,34,23,50,47,46,71,63,36,66,44,26,35,37,32,26,33,59,76,57,49,80,53,43,75,37,65,46,84,90,41,88,73,55,34,78,53,85,73,79,74,85,62,98,59,86,73,84,76,72,52,71,50,75,47,76,63,84,70,32,25,39,38,34,41,31,40,91,85,72,51,72,45,79,45,78,33,63,41,77,131

Mean predicted aligned error: 6.97 Å

Radius of gyration: 15.06 Å; Cα contacts (8 Å, |Δi|>4): 246; chains: 1; bounding box: 40×35×35 Å

Secondary structure (DSSP, 8-state):
---TTS-TTSTT--S-EEEEE-TTT--EEEEEE----SEEEE-TTSSEEEEE--B-TT-S-SEEEEETT--EEEEE--TTSTT-BS-------SS-PPPP-EEEEEETTEEEEEEE-TTS-EEEEEEEPP-